Protein AF-A0A8T5L076-F1 (afdb_monomer_lite)

Foldseek 3Di:
DVVVVVVVVVVVVVVVVVVVVVVVVVVVVVVVVVVVVCVVVVVVVVVVVVVVVVVVVVVVVVVVVVVVVVVVVVVVPPPPPVPPPDPPQVWQQAPPPRATHGPPDQAGPVPRHGSDD

Sequence (117 aa):
MARFINIFGSIIVMLVAVIMGLFGALISMLFFNIGIIEALTLIPLFVISSIVVFIIGLAAFIYELTKKEITLKHENNVPVNISQMNKEKIVMVCSKCVTHNERDAKFCKGCGNALVK

Radius of gyration: 50.01 Å; chains: 1; bounding box: 112×22×120 Å

Secondary structure (DSSP, 8-state):
-HHHHHHHHHHHHHHHHHHHHHHHHHHHHHHHHHHHHHHHHHHHHHHHHHHHHHHHHHHHHHHHHHHHHHHHHHHHSS---TTSS-----PEEPTTT--EE-TT-SB-TTT--BS--

pLDDT: mean 80.09, std 14.66, range [47.28, 97.75]

Structure (mmCIF, N/C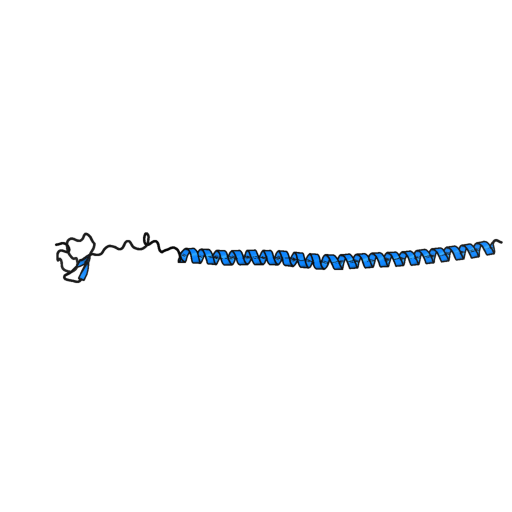A/C/O backbone):
data_AF-A0A8T5L076-F1
#
_entry.id   AF-A0A8T5L076-F1
#
loop_
_atom_site.group_PDB
_atom_site.id
_atom_site.type_symbol
_atom_site.label_atom_id
_atom_site.label_alt_id
_atom_site.label_comp_id
_atom_site.label_asym_id
_atom_site.label_entity_id
_atom_site.label_seq_id
_atom_site.pdbx_PDB_ins_code
_atom_site.Cartn_x
_atom_site.Cartn_y
_atom_site.Cartn_z
_atom_site.occupancy
_atom_site.B_iso_or_equiv
_atom_site.auth_seq_id
_atom_site.auth_comp_id
_atom_site.auth_asym_id
_atom_site.auth_atom_id
_atom_site.pdbx_PDB_model_num
ATOM 1 N N . MET A 1 1 ? 48.098 10.337 -57.513 1.00 62.22 1 MET A N 1
ATOM 2 C CA . MET A 1 1 ? 47.585 10.981 -56.281 1.00 62.22 1 MET A CA 1
ATOM 3 C C . MET A 1 1 ? 46.074 10.814 -56.073 1.00 62.22 1 MET A C 1
ATOM 5 O O . MET A 1 1 ? 45.695 10.439 -54.975 1.00 62.22 1 MET A O 1
ATOM 9 N N . ALA A 1 2 ? 45.208 10.990 -57.083 1.00 63.31 2 ALA A N 1
ATOM 10 C CA . ALA A 1 2 ? 43.741 10.923 -56.910 1.00 63.31 2 ALA A CA 1
ATOM 11 C C . ALA A 1 2 ? 43.180 9.591 -56.349 1.00 63.31 2 ALA A C 1
ATOM 13 O O . ALA A 1 2 ? 42.279 9.604 -55.517 1.00 63.31 2 ALA A O 1
ATOM 14 N N . ARG A 1 3 ? 43.739 8.431 -56.733 1.00 66.38 3 ARG A N 1
ATOM 15 C CA . ARG A 1 3 ? 43.307 7.120 -56.192 1.00 66.38 3 ARG A CA 1
ATOM 16 C C . ARG A 1 3 ? 43.599 6.946 -54.698 1.00 66.38 3 ARG A C 1
ATOM 18 O O . ARG A 1 3 ? 42.835 6.285 -54.009 1.00 66.38 3 ARG A O 1
ATOM 25 N N . PHE A 1 4 ? 44.675 7.556 -54.206 1.00 64.12 4 PHE A N 1
ATOM 26 C CA . PHE A 1 4 ? 45.066 7.491 -52.798 1.00 64.12 4 PHE A CA 1
ATOM 27 C C . PHE A 1 4 ? 44.090 8.295 -51.922 1.00 64.12 4 PHE A C 1
ATOM 29 O O . PHE A 1 4 ? 43.637 7.804 -50.896 1.00 64.12 4 PHE A O 1
ATOM 36 N N . ILE A 1 5 ? 43.681 9.480 -52.387 1.00 66.94 5 ILE A N 1
ATOM 37 C CA . ILE A 1 5 ? 42.707 10.351 -51.705 1.00 66.94 5 ILE A CA 1
ATOM 38 C C . ILE A 1 5 ? 41.343 9.654 -51.548 1.00 66.94 5 ILE A C 1
ATOM 40 O O . ILE A 1 5 ? 40.741 9.721 -50.479 1.00 66.94 5 ILE A O 1
ATOM 44 N N . ASN A 1 6 ? 40.895 8.905 -52.562 1.00 72.44 6 ASN A N 1
ATOM 45 C CA . ASN A 1 6 ? 39.633 8.157 -52.491 1.00 72.44 6 ASN A CA 1
ATOM 46 C C . ASN A 1 6 ? 39.668 6.998 -51.480 1.00 72.44 6 ASN A C 1
ATOM 48 O O . ASN A 1 6 ? 38.663 6.730 -50.826 1.00 72.44 6 ASN A O 1
ATOM 52 N N . ILE A 1 7 ? 40.814 6.327 -51.320 1.00 83.31 7 ILE A N 1
ATOM 53 C CA . ILE A 1 7 ? 40.970 5.238 -50.342 1.00 83.31 7 ILE A CA 1
ATOM 54 C C . ILE A 1 7 ? 40.920 5.796 -48.916 1.00 83.31 7 ILE A C 1
ATOM 56 O O . ILE A 1 7 ? 40.173 5.286 -48.083 1.00 83.31 7 ILE A O 1
ATOM 60 N N . PHE A 1 8 ? 41.646 6.885 -48.648 1.00 82.25 8 PHE A N 1
ATOM 61 C CA . PHE A 1 8 ? 41.618 7.544 -47.339 1.00 82.25 8 PHE A CA 1
ATOM 62 C C . PHE A 1 8 ? 40.226 8.081 -46.989 1.00 82.25 8 PHE A C 1
ATOM 64 O O . PHE A 1 8 ? 39.757 7.869 -45.872 1.00 82.25 8 PHE A O 1
ATOM 71 N N . GLY A 1 9 ? 39.525 8.694 -47.949 1.00 81.69 9 GLY A N 1
ATOM 72 C CA . GLY A 1 9 ? 38.139 9.128 -47.760 1.00 81.69 9 GLY A CA 1
ATOM 73 C C . GLY A 1 9 ? 37.199 7.968 -47.417 1.00 81.69 9 GLY A C 1
ATOM 74 O O . GLY A 1 9 ? 36.411 8.073 -46.481 1.00 81.69 9 GLY A O 1
ATOM 75 N N . SER A 1 10 ? 37.329 6.829 -48.105 1.00 85.69 10 SER A N 1
ATOM 76 C CA . SER A 1 10 ? 36.500 5.649 -47.829 1.00 85.69 10 SER A CA 1
ATOM 77 C C . SER A 1 10 ? 36.748 5.054 -46.441 1.00 85.69 10 SER A C 1
ATOM 79 O O . SER A 1 10 ? 35.800 4.614 -45.793 1.00 85.69 10 SER A O 1
ATOM 81 N N . ILE A 1 11 ? 38.000 5.043 -45.974 1.00 91.56 11 ILE A N 1
ATOM 82 C CA . ILE A 1 11 ? 38.350 4.553 -44.633 1.00 91.56 11 ILE A CA 1
ATOM 83 C C . ILE A 1 11 ? 37.747 5.465 -43.561 1.00 91.56 11 ILE A C 1
ATOM 85 O O . ILE A 1 11 ? 37.168 4.972 -42.597 1.00 91.56 11 ILE A O 1
ATOM 89 N N . ILE A 1 12 ? 37.827 6.786 -43.745 1.00 90.19 12 ILE A N 1
ATOM 90 C CA . ILE A 1 12 ? 37.256 7.761 -42.806 1.00 90.19 12 ILE A CA 1
ATOM 91 C C . ILE A 1 12 ? 35.736 7.597 -42.714 1.00 90.19 12 ILE A C 1
ATOM 93 O O . ILE A 1 12 ? 35.196 7.559 -41.613 1.00 90.19 12 ILE A O 1
ATOM 97 N N . VAL A 1 13 ? 35.045 7.438 -43.846 1.00 87.31 13 VAL A N 1
ATOM 98 C CA . VAL A 1 13 ? 33.587 7.232 -43.862 1.00 87.31 13 VAL A CA 1
ATOM 99 C C . VAL A 1 13 ? 33.198 5.944 -43.132 1.00 87.31 13 VAL A C 1
ATOM 101 O O . VAL A 1 13 ? 32.263 5.960 -42.331 1.00 87.31 13 VAL A O 1
ATOM 104 N N . MET A 1 14 ? 33.932 4.845 -43.341 1.00 92.38 14 MET A N 1
ATOM 105 C CA . MET A 1 14 ? 33.688 3.605 -42.595 1.00 92.38 14 MET A CA 1
ATOM 106 C C . MET A 1 14 ? 33.946 3.772 -41.096 1.00 92.38 14 MET A C 1
ATOM 108 O O . MET A 1 14 ? 33.139 3.322 -40.287 1.00 92.38 14 MET A O 1
ATOM 112 N N . LEU A 1 15 ? 35.030 4.452 -40.714 1.00 93.56 15 LEU A N 1
ATOM 113 C CA . LEU A 1 15 ? 35.359 4.696 -39.311 1.00 93.56 15 LEU A CA 1
ATOM 114 C C . LEU A 1 15 ? 34.259 5.513 -38.616 1.00 93.56 15 LEU A C 1
ATOM 116 O O . LEU A 1 15 ? 33.808 5.150 -37.533 1.00 93.56 15 LEU A O 1
ATOM 120 N N . VAL A 1 16 ? 33.785 6.582 -39.261 1.00 92.25 16 VAL A N 1
ATOM 121 C CA . VAL A 1 16 ? 32.694 7.422 -38.748 1.00 92.25 16 VAL A CA 1
ATOM 122 C C . VAL A 1 16 ? 31.408 6.610 -38.595 1.00 92.25 16 VAL A C 1
ATOM 124 O O . VAL A 1 16 ? 30.755 6.706 -37.558 1.00 92.25 16 VAL A O 1
ATOM 127 N N . ALA A 1 17 ? 31.065 5.766 -39.572 1.00 90.31 17 ALA A N 1
ATOM 128 C CA . ALA A 1 17 ? 29.885 4.907 -39.492 1.00 90.31 17 ALA A CA 1
ATOM 129 C C . ALA A 1 17 ? 29.957 3.922 -38.309 1.00 90.31 17 ALA A C 1
ATOM 131 O O . ALA A 1 17 ? 28.974 3.752 -37.587 1.00 90.31 17 ALA A O 1
ATOM 132 N N . VAL A 1 18 ? 31.127 3.323 -38.062 1.00 96.06 18 VAL A N 1
ATOM 133 C CA . VAL A 1 18 ? 31.345 2.418 -36.921 1.00 96.06 18 VAL A CA 1
ATOM 134 C C . VAL A 1 18 ? 31.221 3.162 -35.591 1.00 96.06 18 VAL A C 1
ATOM 136 O O . VAL A 1 18 ? 30.549 2.678 -34.681 1.00 96.06 18 VAL A O 1
ATOM 139 N N . ILE A 1 19 ? 31.810 4.356 -35.478 1.00 94.44 19 ILE A N 1
ATOM 140 C CA . ILE A 1 19 ? 31.730 5.178 -34.261 1.00 94.44 19 ILE A CA 1
ATOM 141 C C . ILE A 1 19 ? 30.279 5.574 -33.966 1.00 94.44 19 ILE A C 1
ATOM 143 O O . ILE A 1 19 ? 29.829 5.445 -32.828 1.00 94.44 19 ILE A O 1
ATOM 147 N N . MET A 1 20 ? 29.527 6.006 -34.981 1.00 91.44 20 MET A N 1
ATOM 148 C CA . MET A 1 20 ? 28.110 6.351 -34.829 1.00 91.44 20 MET A CA 1
ATOM 149 C C . MET A 1 20 ? 27.269 5.140 -34.404 1.00 91.44 20 MET A C 1
ATOM 151 O O . MET A 1 20 ? 26.414 5.269 -33.528 1.00 91.44 20 MET A O 1
ATOM 155 N N . GLY A 1 21 ? 27.543 3.955 -34.960 1.00 91.12 21 GLY A N 1
ATOM 156 C CA . GLY A 1 21 ? 26.871 2.715 -34.567 1.00 91.12 21 GLY A CA 1
ATOM 157 C C . GLY A 1 21 ? 27.142 2.321 -33.111 1.00 91.12 21 GLY A C 1
ATOM 158 O O . GLY A 1 21 ? 26.211 2.003 -32.371 1.00 91.12 21 GLY A O 1
ATOM 159 N N . LEU A 1 22 ? 28.402 2.403 -32.671 1.00 93.56 22 LEU A N 1
ATOM 160 C CA . LEU A 1 22 ? 28.789 2.124 -31.284 1.00 93.56 22 LEU A CA 1
ATOM 161 C C . LEU A 1 22 ? 28.156 3.119 -30.304 1.00 93.56 22 LEU A C 1
ATOM 163 O O . LEU A 1 22 ? 27.652 2.715 -29.258 1.00 93.56 22 LEU A O 1
ATOM 167 N N . PHE A 1 23 ? 28.140 4.406 -30.655 1.00 92.56 23 PHE A N 1
ATOM 168 C CA . PHE A 1 23 ? 27.528 5.448 -29.833 1.00 92.56 23 PHE A CA 1
ATOM 169 C C . PHE A 1 23 ? 26.012 5.253 -29.701 1.00 92.56 23 PHE A C 1
ATOM 171 O O . PHE A 1 23 ? 25.476 5.333 -28.597 1.00 92.56 23 PHE A O 1
ATOM 178 N N . GLY A 1 24 ? 25.333 4.913 -30.802 1.00 86.12 24 GLY A N 1
ATOM 179 C CA . GLY A 1 24 ? 23.909 4.580 -30.792 1.00 86.12 24 GLY A CA 1
ATOM 180 C C . GLY A 1 24 ? 23.590 3.393 -29.881 1.00 86.12 24 GLY A C 1
ATOM 181 O O . GLY A 1 24 ? 22.692 3.487 -29.047 1.00 86.12 24 GLY A O 1
ATOM 182 N N . ALA A 1 25 ? 24.369 2.309 -29.966 1.00 91.06 25 ALA A N 1
ATOM 183 C CA . ALA A 1 25 ? 24.191 1.140 -29.104 1.00 91.06 25 ALA A CA 1
ATOM 184 C C . ALA A 1 25 ? 24.410 1.466 -27.615 1.00 91.06 25 ALA A C 1
ATOM 186 O O . ALA A 1 25 ? 23.635 1.019 -26.766 1.00 91.06 25 ALA A O 1
ATOM 187 N N . LEU A 1 26 ? 25.422 2.282 -27.297 1.00 88.75 26 LEU A N 1
ATOM 188 C CA . LEU A 1 26 ? 25.709 2.718 -25.928 1.00 88.75 26 LEU A CA 1
ATOM 189 C C . LEU A 1 26 ? 24.547 3.539 -25.347 1.00 88.75 26 LEU A C 1
ATOM 191 O O . LEU A 1 26 ? 24.117 3.305 -24.218 1.00 88.75 26 LEU A O 1
ATOM 195 N N . ILE A 1 27 ? 24.004 4.465 -26.142 1.00 82.25 27 ILE A N 1
ATOM 196 C CA . ILE A 1 27 ? 22.842 5.276 -25.772 1.00 82.25 27 ILE A CA 1
ATOM 197 C C . ILE A 1 27 ? 21.612 4.392 -25.543 1.00 82.25 27 ILE A C 1
ATOM 199 O O . ILE A 1 27 ? 20.939 4.540 -24.523 1.00 82.25 27 ILE A O 1
ATOM 203 N N . SER A 1 28 ? 21.325 3.444 -26.439 1.00 79.94 28 SER A N 1
ATOM 204 C CA . SER A 1 28 ? 20.191 2.527 -26.272 1.00 79.94 28 SER A CA 1
ATOM 205 C C . SER A 1 28 ? 20.303 1.682 -24.999 1.00 79.94 28 SER A C 1
ATOM 207 O O . SER A 1 28 ? 19.305 1.511 -24.299 1.00 79.94 28 SER A O 1
ATOM 209 N N . MET A 1 29 ? 21.503 1.205 -24.647 1.00 83.06 29 MET A N 1
ATOM 210 C CA . MET A 1 29 ? 21.730 0.485 -23.385 1.00 83.06 29 MET A CA 1
ATOM 211 C C . MET A 1 29 ? 21.533 1.377 -22.151 1.00 83.06 29 MET A C 1
ATOM 213 O O . MET A 1 29 ? 20.977 0.923 -21.151 1.00 83.06 29 MET A O 1
ATOM 217 N N . LEU A 1 30 ? 21.949 2.647 -22.212 1.00 76.00 30 LEU A N 1
ATOM 218 C CA . LEU A 1 30 ? 21.745 3.610 -21.126 1.00 76.00 30 LEU A CA 1
ATOM 219 C C . LEU A 1 30 ? 20.254 3.881 -20.878 1.00 76.00 30 LEU A C 1
ATOM 221 O O . LEU A 1 30 ? 19.807 3.795 -19.736 1.00 76.00 30 LEU A O 1
ATOM 225 N N . PHE A 1 31 ? 19.472 4.136 -21.932 1.00 73.06 31 PHE A N 1
ATOM 226 C CA . PHE A 1 31 ? 18.026 4.361 -21.808 1.00 73.06 31 PHE A CA 1
ATOM 227 C C . PHE A 1 31 ? 17.278 3.131 -21.281 1.00 73.06 31 PHE A C 1
ATOM 229 O O . PHE A 1 31 ? 16.378 3.268 -20.453 1.00 73.06 31 PHE A O 1
ATOM 236 N N . PHE A 1 32 ? 17.673 1.929 -21.708 1.00 75.31 32 PHE A N 1
ATOM 237 C CA . PHE A 1 32 ? 17.083 0.688 -21.208 1.00 75.31 32 PHE A CA 1
ATOM 238 C C . PHE A 1 32 ? 17.334 0.494 -19.703 1.00 75.31 32 PHE A C 1
ATOM 240 O O . PHE A 1 32 ? 16.408 0.183 -18.955 1.00 75.31 32 PHE A O 1
ATOM 247 N N . ASN A 1 33 ? 18.559 0.758 -19.234 1.00 73.12 33 ASN A N 1
ATOM 248 C CA . ASN A 1 33 ? 18.891 0.680 -17.810 1.00 73.12 33 ASN A CA 1
ATOM 249 C C . ASN A 1 33 ? 18.157 1.737 -16.970 1.00 73.12 33 ASN A C 1
ATOM 251 O O . ASN A 1 33 ? 17.713 1.424 -15.868 1.00 73.12 33 ASN A O 1
ATOM 255 N N . ILE A 1 34 ? 17.979 2.959 -17.484 1.00 76.19 34 ILE A N 1
ATOM 256 C CA . ILE A 1 34 ? 17.211 4.012 -16.798 1.00 76.19 34 ILE A CA 1
ATOM 257 C C . ILE A 1 34 ? 15.751 3.577 -16.602 1.00 76.19 34 ILE A C 1
ATOM 259 O O . ILE A 1 34 ? 15.239 3.662 -15.487 1.00 76.19 34 ILE A O 1
ATOM 263 N N . GLY A 1 35 ? 15.110 3.019 -17.636 1.00 72.62 35 GLY A N 1
ATOM 264 C CA . GLY A 1 35 ? 13.732 2.524 -17.531 1.00 72.62 35 GLY A CA 1
ATOM 265 C C . GLY A 1 35 ? 13.566 1.387 -16.513 1.00 72.62 35 GLY A C 1
ATOM 266 O O . GLY A 1 35 ? 12.565 1.330 -15.798 1.00 72.62 35 GLY A O 1
ATOM 267 N N . ILE A 1 36 ? 14.569 0.509 -16.385 1.00 75.88 36 ILE A N 1
ATOM 268 C CA . ILE A 1 36 ? 14.573 -0.554 -15.367 1.00 75.88 36 ILE A CA 1
ATOM 269 C C . ILE A 1 36 ? 14.690 0.031 -13.953 1.00 75.88 36 ILE A C 1
ATOM 271 O O . ILE A 1 36 ? 13.996 -0.429 -13.047 1.00 75.88 36 ILE A O 1
ATOM 275 N N . ILE A 1 37 ? 15.539 1.043 -13.751 1.00 75.31 37 ILE A N 1
ATOM 276 C CA . ILE A 1 37 ? 15.734 1.685 -12.440 1.00 75.31 37 ILE A CA 1
ATOM 277 C C . ILE A 1 37 ? 14.453 2.399 -11.984 1.00 75.31 37 ILE A C 1
ATOM 279 O O . ILE A 1 37 ? 14.057 2.274 -10.821 1.00 75.31 37 ILE A O 1
ATOM 283 N N . GLU A 1 38 ? 13.770 3.104 -12.888 1.00 72.25 38 GLU A N 1
ATOM 284 C CA . GLU A 1 38 ? 12.489 3.751 -12.583 1.00 72.25 38 GLU A CA 1
ATOM 285 C C . GLU A 1 38 ? 11.418 2.721 -12.204 1.00 72.25 38 GLU A C 1
ATOM 287 O O . GLU A 1 38 ? 10.759 2.866 -11.174 1.00 72.25 38 GLU A O 1
ATOM 292 N N . ALA A 1 39 ? 11.295 1.622 -12.955 1.00 72.88 39 ALA A N 1
ATOM 293 C CA . ALA A 1 39 ? 10.355 0.554 -12.620 1.00 72.88 39 ALA A CA 1
ATOM 294 C C . ALA A 1 39 ? 10.668 -0.091 -11.256 1.00 72.88 39 ALA A C 1
ATOM 296 O O . ALA A 1 39 ? 9.765 -0.310 -10.447 1.00 72.88 39 ALA A O 1
ATOM 297 N N . LEU A 1 40 ? 11.947 -0.346 -10.960 1.00 77.56 40 LEU A N 1
ATOM 298 C CA . LEU A 1 40 ? 12.370 -0.995 -9.718 1.00 77.56 40 LEU A CA 1
ATOM 299 C C . LEU A 1 40 ? 12.132 -0.126 -8.473 1.00 77.56 40 LEU A C 1
ATOM 301 O O . LEU A 1 40 ? 11.972 -0.658 -7.378 1.00 77.56 40 LEU A O 1
ATOM 305 N N . THR A 1 41 ? 12.082 1.197 -8.632 1.00 80.62 41 THR A N 1
ATOM 306 C CA . THR A 1 41 ? 11.853 2.148 -7.533 1.00 80.62 41 THR A CA 1
ATOM 307 C C . THR A 1 41 ? 10.384 2.555 -7.389 1.00 80.62 41 THR A C 1
ATOM 309 O O . THR A 1 41 ? 9.907 2.722 -6.267 1.00 80.62 41 THR A O 1
ATOM 312 N N . LEU A 1 42 ? 9.625 2.636 -8.485 1.00 81.25 42 LEU A N 1
ATOM 313 C CA . LEU A 1 42 ? 8.196 2.977 -8.469 1.00 81.25 42 LEU A CA 1
ATOM 314 C C . LEU A 1 42 ? 7.312 1.849 -7.924 1.00 81.25 42 LEU A C 1
ATOM 316 O O . LEU A 1 42 ? 6.360 2.116 -7.189 1.00 81.25 42 LEU A O 1
ATOM 320 N N . ILE A 1 43 ? 7.631 0.590 -8.240 1.00 82.75 43 ILE A N 1
ATOM 321 C CA . ILE A 1 43 ? 6.876 -0.577 -7.759 1.00 82.75 43 ILE A CA 1
ATOM 322 C C . ILE A 1 43 ? 6.828 -0.643 -6.218 1.00 82.75 43 ILE A C 1
ATOM 324 O O . ILE A 1 43 ? 5.722 -0.717 -5.676 1.00 82.75 43 ILE A O 1
ATOM 328 N N . PRO A 1 44 ? 7.950 -0.577 -5.469 1.00 88.12 44 PRO A N 1
ATOM 329 C CA . PRO A 1 44 ? 7.894 -0.629 -4.009 1.00 88.12 44 PRO A CA 1
ATOM 330 C C . PRO A 1 44 ? 7.167 0.580 -3.408 1.00 88.12 44 PRO A C 1
ATOM 332 O O . PRO A 1 44 ? 6.426 0.410 -2.444 1.00 88.12 44 PRO A O 1
ATOM 335 N N . LEU A 1 45 ? 7.293 1.777 -3.994 1.00 86.44 45 LEU A N 1
ATOM 336 C CA . LEU A 1 45 ? 6.554 2.967 -3.551 1.00 86.44 45 LEU A CA 1
ATOM 337 C C . LEU A 1 45 ? 5.035 2.789 -3.685 1.00 86.44 45 LEU A C 1
ATOM 339 O O . LEU A 1 45 ? 4.290 3.107 -2.756 1.00 86.44 45 LEU A O 1
ATOM 343 N N . PHE A 1 46 ? 4.573 2.232 -4.806 1.00 88.50 46 PHE A N 1
ATOM 344 C CA . PHE A 1 46 ? 3.157 1.940 -5.027 1.00 88.50 46 PHE A CA 1
ATOM 345 C C . PHE A 1 46 ? 2.620 0.891 -4.041 1.00 88.50 46 PHE A C 1
ATOM 347 O O . PHE A 1 46 ? 1.530 1.051 -3.482 1.00 88.50 46 PHE A O 1
ATOM 354 N N . VAL A 1 47 ? 3.402 -0.160 -3.778 1.00 92.06 47 VAL A N 1
ATOM 355 C CA . VAL A 1 47 ? 3.044 -1.204 -2.806 1.00 92.06 47 VAL A CA 1
ATOM 356 C C . VAL A 1 47 ? 2.952 -0.622 -1.393 1.00 92.06 47 VAL A C 1
ATOM 358 O O . VAL A 1 47 ? 1.957 -0.850 -0.708 1.00 92.06 47 VAL A O 1
ATOM 361 N N . ILE A 1 48 ? 3.931 0.186 -0.972 1.00 93.38 48 ILE A N 1
ATOM 362 C CA . ILE A 1 48 ? 3.921 0.845 0.343 1.00 93.38 48 ILE A CA 1
ATOM 363 C C . ILE A 1 48 ? 2.702 1.766 0.473 1.00 93.38 48 ILE A C 1
ATOM 365 O O . ILE A 1 48 ? 1.990 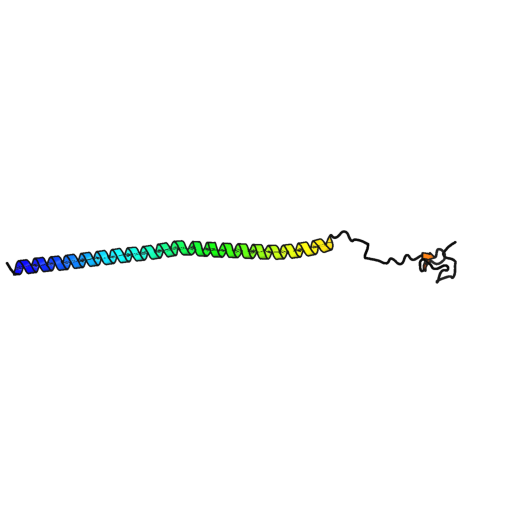1.699 1.474 1.00 93.38 48 ILE A O 1
ATOM 369 N N . SER A 1 49 ? 2.415 2.580 -0.547 1.00 92.81 49 SER A N 1
ATOM 370 C CA . SER A 1 49 ? 1.244 3.465 -0.559 1.00 92.81 49 SER A CA 1
ATOM 371 C C . SER A 1 49 ? -0.065 2.684 -0.398 1.00 92.81 49 SER A C 1
ATOM 373 O O . SER A 1 49 ? -0.901 3.036 0.437 1.00 92.81 49 SER A O 1
ATOM 375 N N . SER A 1 50 ? -0.205 1.570 -1.120 1.00 94.12 50 SER A N 1
ATOM 376 C CA . SER A 1 50 ? -1.382 0.698 -1.041 1.00 94.12 50 SER A CA 1
ATOM 377 C C . SER A 1 50 ? -1.560 0.090 0.356 1.00 94.12 50 SER A C 1
ATOM 379 O O . SER A 1 50 ? -2.672 0.065 0.886 1.00 94.12 50 SER A O 1
ATOM 381 N N . ILE A 1 51 ? -0.465 -0.347 0.988 1.00 95.94 51 ILE A N 1
ATOM 382 C CA . ILE A 1 51 ? -0.477 -0.893 2.354 1.00 95.94 51 ILE A CA 1
ATOM 383 C C . ILE A 1 51 ? -0.917 0.173 3.365 1.00 95.94 51 ILE A C 1
ATOM 385 O O . ILE A 1 51 ? -1.744 -0.111 4.229 1.00 95.94 51 ILE A O 1
ATOM 389 N N . VAL A 1 52 ? -0.411 1.404 3.252 1.00 97.31 52 VAL A N 1
ATOM 390 C CA . VAL A 1 52 ? -0.775 2.502 4.163 1.00 97.31 52 VAL A CA 1
ATOM 391 C C . VAL A 1 52 ? -2.271 2.806 4.090 1.00 97.31 52 VAL A C 1
ATOM 393 O O . VAL A 1 52 ? -2.931 2.882 5.126 1.00 97.31 52 VAL A O 1
ATOM 396 N N . VAL A 1 53 ? -2.829 2.919 2.881 1.00 96.75 53 VAL A N 1
ATOM 397 C CA . VAL A 1 53 ? -4.271 3.157 2.690 1.00 96.75 53 VAL A CA 1
ATOM 398 C C . VAL A 1 53 ? -5.098 2.020 3.292 1.00 96.75 53 VAL A C 1
ATOM 400 O O . VAL A 1 53 ? -6.095 2.271 3.970 1.00 96.75 53 VAL A O 1
ATOM 403 N N . PHE A 1 54 ? -4.661 0.773 3.109 1.00 96.81 54 PHE A N 1
ATOM 404 C CA . PHE A 1 54 ? -5.331 -0.388 3.683 1.00 96.81 54 PHE A CA 1
ATOM 405 C C . PHE A 1 54 ? -5.312 -0.381 5.219 1.00 96.81 54 PHE A C 1
ATOM 407 O O . PHE A 1 54 ? -6.349 -0.605 5.840 1.00 96.81 54 PHE A O 1
ATOM 414 N N . ILE A 1 55 ? -4.174 -0.057 5.845 1.00 97.31 55 ILE A N 1
ATOM 415 C CA . ILE A 1 55 ? -4.053 0.044 7.310 1.00 97.31 55 ILE A CA 1
ATOM 416 C C . ILE A 1 55 ? -4.976 1.134 7.862 1.00 97.31 55 ILE A C 1
ATOM 418 O O . ILE A 1 55 ? -5.663 0.901 8.855 1.00 97.31 55 ILE A O 1
ATOM 422 N N . ILE A 1 56 ? -5.034 2.301 7.213 1.00 97.75 56 ILE A N 1
ATOM 423 C CA . ILE A 1 56 ? -5.936 3.390 7.615 1.00 97.75 56 ILE A CA 1
ATOM 424 C C . ILE A 1 56 ? -7.398 2.932 7.522 1.00 97.75 56 ILE A C 1
ATOM 426 O O . ILE A 1 56 ? -8.172 3.152 8.454 1.00 97.75 56 ILE A O 1
ATOM 430 N N . GLY A 1 57 ? -7.768 2.247 6.435 1.00 96.19 57 GLY A N 1
ATOM 431 C CA . GLY A 1 57 ? -9.107 1.683 6.257 1.00 96.19 57 GLY A CA 1
ATOM 432 C C . GLY A 1 57 ? -9.468 0.654 7.332 1.00 96.19 57 GLY A C 1
ATOM 433 O O . GLY A 1 57 ? -10.549 0.729 7.917 1.00 96.19 57 GLY A O 1
ATOM 434 N N . LEU A 1 58 ? -8.550 -0.264 7.654 1.00 97.25 58 LEU A N 1
ATOM 435 C CA . LEU A 1 58 ? -8.738 -1.232 8.737 1.00 97.25 58 LEU A CA 1
ATOM 436 C C . LEU A 1 58 ? -8.881 -0.550 10.100 1.00 97.25 58 LEU A C 1
ATOM 438 O O . LEU A 1 58 ? -9.763 -0.919 10.872 1.00 97.25 58 LEU A O 1
ATOM 442 N N . ALA A 1 59 ? -8.058 0.458 10.393 1.00 96.06 59 ALA A N 1
ATOM 443 C CA . ALA A 1 59 ? -8.133 1.202 11.646 1.00 96.06 59 ALA A CA 1
ATOM 444 C C . ALA A 1 59 ? -9.484 1.922 11.797 1.00 96.06 59 ALA A C 1
ATOM 446 O O . ALA A 1 59 ? -10.111 1.828 12.852 1.00 96.06 59 ALA A O 1
ATOM 447 N N . ALA A 1 60 ? -9.972 2.575 10.737 1.00 95.81 60 ALA A N 1
ATOM 448 C CA . ALA A 1 60 ? -11.287 3.215 10.724 1.00 95.81 60 ALA A CA 1
ATOM 449 C C . ALA A 1 60 ? -12.429 2.199 10.911 1.00 95.81 60 ALA A C 1
ATOM 451 O O . ALA A 1 60 ? -13.378 2.451 11.652 1.00 95.81 60 ALA A O 1
ATOM 452 N N . PHE A 1 61 ? -12.321 1.022 10.290 1.00 95.81 61 PHE A N 1
ATOM 453 C CA . PHE A 1 61 ? -13.306 -0.046 10.446 1.00 95.81 61 PHE A CA 1
ATOM 454 C C . PHE A 1 61 ? -13.349 -0.590 11.882 1.00 95.81 61 PHE A C 1
ATOM 456 O O . PHE A 1 61 ? -14.424 -0.710 12.469 1.00 95.81 61 PHE A O 1
ATOM 463 N N . ILE A 1 62 ? -12.183 -0.863 12.479 1.00 93.12 62 ILE A N 1
ATOM 464 C CA . ILE A 1 62 ? -12.068 -1.301 13.879 1.00 93.12 62 ILE A CA 1
ATOM 465 C C . ILE A 1 62 ? -12.609 -0.226 14.830 1.00 93.12 62 ILE A C 1
ATOM 467 O O . ILE A 1 62 ? -13.310 -0.547 15.792 1.00 93.12 62 ILE A O 1
ATOM 471 N N . TYR A 1 63 ? -12.340 1.052 14.555 1.00 93.75 63 TYR A N 1
ATOM 472 C CA . TYR A 1 63 ? -12.904 2.158 15.325 1.00 93.75 63 TYR A CA 1
ATOM 473 C C . TYR A 1 63 ? -14.441 2.129 15.323 1.00 93.75 63 TYR A C 1
ATOM 475 O O . TYR A 1 63 ? -15.058 2.215 16.383 1.00 93.75 63 TYR A O 1
ATOM 483 N N . GLU A 1 64 ? -15.081 1.915 14.173 1.00 92.88 64 GLU A N 1
ATOM 484 C CA . GLU A 1 64 ? -16.548 1.874 14.111 1.00 92.88 64 GLU A CA 1
ATOM 485 C C . GLU A 1 64 ? -17.132 0.646 14.837 1.00 92.88 64 GLU A C 1
ATOM 487 O O . GLU A 1 64 ? -18.195 0.737 15.458 1.00 92.88 64 GLU A O 1
ATOM 492 N N . LEU A 1 65 ? -16.427 -0.493 14.815 1.00 87.62 65 LEU A N 1
ATOM 493 C CA . LEU A 1 65 ? -16.799 -1.679 15.594 1.00 87.62 65 LEU A CA 1
ATOM 494 C C . LEU A 1 65 ? -16.705 -1.422 17.105 1.00 87.62 65 LEU A C 1
ATOM 496 O O . LEU A 1 65 ? -17.663 -1.685 17.833 1.00 87.62 65 LEU A O 1
ATOM 500 N N . THR A 1 66 ? -15.589 -0.863 17.576 1.00 83.06 66 THR A N 1
ATOM 501 C CA . THR A 1 66 ? -15.397 -0.557 19.007 1.00 83.06 66 THR A CA 1
ATOM 502 C C . THR A 1 66 ? -16.378 0.501 19.503 1.00 83.06 66 THR A C 1
ATOM 504 O O . THR A 1 66 ? -16.941 0.362 20.587 1.00 83.06 66 THR A O 1
ATOM 507 N N . LYS A 1 67 ? -16.671 1.518 18.688 1.00 86.50 67 LYS A N 1
ATOM 508 C CA . LYS A 1 67 ? -17.683 2.535 18.989 1.00 86.50 67 LYS A CA 1
ATOM 509 C C . LYS A 1 67 ? -19.063 1.916 19.228 1.00 86.50 67 LYS A C 1
ATOM 511 O O . LYS A 1 67 ? -19.709 2.276 20.210 1.00 86.50 67 LYS A O 1
ATOM 516 N N . LYS A 1 68 ? -19.493 0.957 18.394 1.00 77.06 68 LYS A N 1
ATOM 517 C CA . LYS A 1 68 ? -20.767 0.232 18.578 1.00 77.06 68 LYS A CA 1
ATOM 518 C C . LYS A 1 68 ? -20.796 -0.592 19.869 1.00 77.06 68 LYS A C 1
ATOM 520 O O . LYS A 1 68 ? -21.820 -0.617 20.552 1.00 77.06 68 LYS A O 1
ATOM 525 N N . GLU A 1 69 ? -19.689 -1.243 20.226 1.00 70.06 69 GLU A N 1
ATOM 526 C CA . GLU A 1 69 ? -19.591 -2.000 21.480 1.00 70.06 69 GLU A CA 1
ATOM 527 C C . GLU A 1 69 ? -19.646 -1.079 22.713 1.00 70.06 69 GLU A C 1
ATOM 529 O O . GLU A 1 69 ? -20.347 -1.380 23.680 1.00 70.06 69 GLU A O 1
ATOM 534 N N . ILE A 1 70 ? -18.978 0.080 22.670 1.00 64.44 70 ILE A N 1
ATOM 535 C CA . ILE A 1 70 ? -18.974 1.057 23.769 1.00 64.44 70 ILE A CA 1
ATOM 536 C C . ILE A 1 70 ? -20.366 1.662 23.979 1.00 64.44 70 ILE A C 1
ATOM 538 O O . ILE A 1 70 ? -20.798 1.779 25.123 1.00 64.44 70 ILE A O 1
ATOM 542 N N . THR A 1 71 ? -21.106 1.995 22.916 1.00 59.31 71 THR A N 1
ATOM 543 C CA . THR A 1 71 ? -22.482 2.507 23.061 1.00 59.31 71 THR A CA 1
ATOM 544 C C . THR A 1 71 ? -23.419 1.471 23.681 1.00 59.31 71 THR A C 1
ATOM 546 O O . THR A 1 71 ? -24.235 1.818 24.531 1.00 59.31 71 THR A O 1
ATOM 549 N N . LEU A 1 72 ? -23.246 0.188 23.345 1.00 59.72 72 LEU A N 1
ATOM 550 C CA . LEU A 1 72 ? -24.013 -0.906 23.951 1.00 59.72 72 LEU A CA 1
ATOM 551 C C . LEU A 1 72 ? -23.609 -1.162 25.410 1.00 59.72 72 LEU A C 1
ATOM 553 O O . LEU A 1 72 ? -24.462 -1.464 26.243 1.00 59.72 72 LEU A O 1
ATOM 557 N N . LYS A 1 73 ? -22.327 -1.029 25.768 1.00 51.97 73 LYS A N 1
ATOM 558 C CA . LYS A 1 73 ? -21.895 -1.152 27.170 1.00 51.97 73 LYS A CA 1
ATOM 559 C C . LYS A 1 73 ? -22.254 0.061 28.018 1.00 51.97 73 LYS A C 1
ATOM 561 O O . LYS A 1 73 ? -22.471 -0.118 29.214 1.00 51.97 73 LYS A O 1
ATOM 566 N N . HIS A 1 74 ? -22.324 1.257 27.439 1.00 52.81 74 HIS A N 1
ATOM 567 C CA . HIS A 1 74 ? -22.763 2.451 28.153 1.00 52.81 74 HIS A CA 1
ATOM 568 C C . HIS A 1 74 ? -24.252 2.356 28.502 1.00 52.81 74 HIS A C 1
ATOM 570 O O . HIS A 1 74 ? -24.613 2.666 29.626 1.00 52.81 74 HIS A O 1
ATOM 576 N N . GLU A 1 75 ? -25.106 1.839 27.614 1.00 53.62 75 GLU A N 1
ATOM 577 C CA . GLU A 1 75 ? -26.530 1.625 27.923 1.00 53.62 75 GLU A CA 1
ATOM 578 C C . GLU A 1 75 ? -26.754 0.562 29.017 1.00 53.62 75 GLU A C 1
ATOM 580 O O . GLU A 1 75 ? -27.626 0.721 29.867 1.00 53.62 75 GLU A O 1
ATOM 585 N N . ASN A 1 76 ? -25.906 -0.472 29.071 1.00 54.56 76 ASN A N 1
ATOM 586 C CA . ASN A 1 76 ? -26.026 -1.571 30.038 1.00 54.56 76 ASN A CA 1
ATOM 587 C C . ASN A 1 76 ? -25.265 -1.362 31.368 1.00 54.56 76 ASN A C 1
ATOM 589 O O . ASN A 1 76 ? -25.440 -2.156 32.288 1.00 54.56 76 ASN A O 1
ATOM 593 N N . ASN A 1 77 ? -24.422 -0.326 31.482 1.00 60.31 77 ASN A N 1
ATOM 594 C CA . ASN A 1 77 ? -23.724 0.056 32.725 1.00 60.31 77 ASN A CA 1
ATOM 595 C C . ASN A 1 77 ? -24.079 1.473 33.197 1.00 60.31 77 ASN A C 1
ATOM 597 O O . ASN A 1 77 ? -23.402 2.032 34.062 1.00 60.31 77 ASN A O 1
ATOM 601 N N . VAL A 1 78 ? -25.159 2.053 32.671 1.00 63.44 78 VAL A N 1
ATOM 602 C CA . VAL A 1 78 ? -25.896 3.074 33.416 1.00 63.44 78 VAL A CA 1
ATOM 603 C C . VAL A 1 78 ? -26.239 2.422 34.760 1.00 63.44 78 VAL A C 1
ATOM 605 O 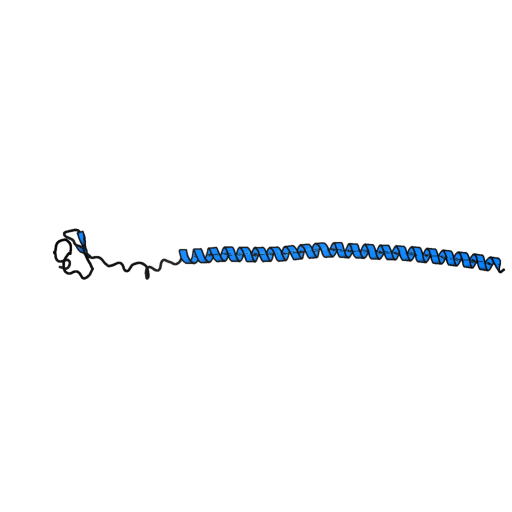O . VAL A 1 78 ? -26.853 1.350 34.745 1.00 63.44 78 VAL A O 1
ATOM 608 N N . PRO A 1 79 ? -25.847 2.986 35.925 1.00 48.22 79 PRO A N 1
ATOM 609 C CA . PRO A 1 79 ? -26.481 2.567 37.163 1.00 48.22 79 PRO A CA 1
ATOM 610 C C . PRO A 1 79 ? -27.959 2.750 36.892 1.00 48.22 79 PRO A C 1
ATOM 612 O O . PRO A 1 79 ? -28.352 3.876 36.587 1.00 48.22 79 PRO A O 1
ATOM 615 N N . VAL A 1 80 ? -28.726 1.655 36.878 1.00 52.72 80 VAL A N 1
ATOM 616 C CA . VAL A 1 80 ? -30.174 1.700 36.696 1.00 52.72 80 VAL A CA 1
ATOM 617 C C . VAL A 1 80 ? -30.651 2.810 37.609 1.00 52.72 80 VAL A C 1
ATOM 619 O O . VAL A 1 80 ? -30.650 2.674 38.832 1.00 52.72 80 VAL A O 1
ATOM 622 N N . ASN A 1 81 ? -30.955 3.961 37.019 1.00 48.19 81 ASN A N 1
ATOM 623 C CA . ASN A 1 81 ? -31.489 5.059 37.769 1.00 48.19 81 ASN A CA 1
ATOM 624 C C . ASN A 1 81 ? -32.939 4.643 37.930 1.00 48.19 81 ASN A C 1
ATOM 626 O O . ASN A 1 81 ? -33.754 4.812 37.020 1.00 48.19 81 ASN A O 1
ATOM 630 N N . ILE A 1 82 ? -33.224 4.002 39.066 1.00 57.97 82 ILE A N 1
ATOM 631 C CA . ILE A 1 82 ? -34.557 3.596 39.521 1.00 57.97 82 ILE A CA 1
ATOM 632 C C . ILE A 1 82 ? -35.384 4.858 39.836 1.00 57.97 82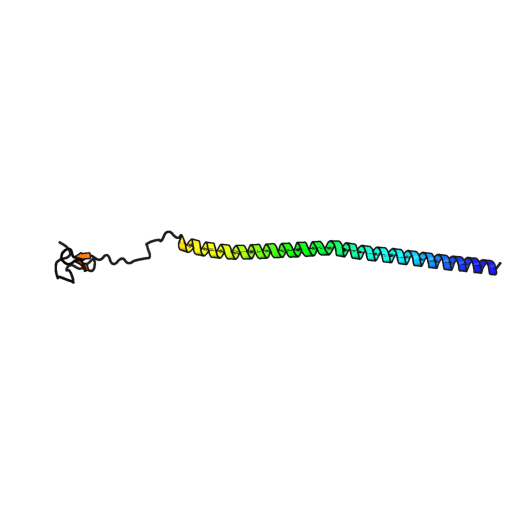 ILE A C 1
ATOM 634 O O . ILE A 1 82 ? -36.000 4.994 40.883 1.00 57.97 82 ILE A O 1
ATOM 638 N N . SER A 1 83 ? -35.368 5.844 38.947 1.00 55.75 83 SER A N 1
ATOM 639 C CA . SER A 1 83 ? -36.282 6.976 38.947 1.00 55.75 83 SER A CA 1
ATOM 640 C C . SER A 1 83 ? -37.242 6.918 37.760 1.00 55.75 83 SER A C 1
ATOM 642 O O . SER A 1 83 ? -38.164 7.728 37.704 1.00 55.75 83 SER A O 1
ATOM 644 N N . GLN A 1 84 ? -37.111 5.932 36.854 1.00 59.12 84 GLN A N 1
ATOM 645 C CA . GLN A 1 84 ? -38.065 5.722 35.753 1.00 59.12 84 GLN A CA 1
ATOM 646 C C . GLN A 1 84 ? -38.466 4.261 35.475 1.00 59.12 84 GLN A C 1
ATOM 648 O O . GLN A 1 84 ? -39.071 3.979 34.443 1.00 59.12 84 GLN A O 1
ATOM 653 N N . MET A 1 85 ? -38.263 3.339 36.423 1.00 47.47 85 MET A N 1
ATOM 654 C CA . MET A 1 85 ? -39.039 2.095 36.461 1.00 47.47 85 MET A CA 1
ATOM 655 C C . MET A 1 85 ? -39.822 2.003 37.765 1.00 47.47 85 MET A C 1
ATOM 657 O O . MET A 1 85 ? -39.260 2.047 38.851 1.00 47.47 85 MET A O 1
ATOM 661 N N . ASN A 1 86 ? -41.129 1.815 37.592 1.00 47.28 86 ASN A N 1
ATOM 662 C CA . ASN A 1 86 ? -42.143 1.577 38.606 1.00 47.28 86 ASN A CA 1
ATOM 663 C C . ASN A 1 86 ? -42.638 2.844 39.332 1.00 47.28 86 ASN A C 1
ATOM 665 O O . ASN A 1 86 ? -42.156 3.231 40.392 1.00 47.28 86 ASN A O 1
ATOM 669 N N . LYS A 1 87 ? -43.758 3.400 38.840 1.00 48.03 87 LYS A N 1
ATOM 670 C CA . LYS A 1 87 ? -44.865 3.722 39.754 1.00 48.03 87 LYS A CA 1
ATOM 671 C C . LYS A 1 87 ? -45.190 2.420 40.486 1.00 48.03 87 LYS A C 1
ATOM 673 O O . LYS A 1 87 ? -46.124 1.717 40.106 1.00 48.03 87 LYS A O 1
ATOM 678 N N . GLU A 1 88 ? -44.398 2.073 41.493 1.00 51.75 88 GLU A N 1
ATOM 679 C CA . GLU A 1 88 ? -44.788 1.061 42.445 1.00 51.75 88 GLU A CA 1
ATOM 680 C C . GLU A 1 88 ? -46.021 1.666 43.102 1.00 51.75 88 GLU A C 1
ATOM 682 O O . GLU A 1 88 ? -45.939 2.592 43.908 1.00 51.75 88 GLU A O 1
ATOM 687 N N . LYS A 1 89 ? -47.203 1.258 42.628 1.00 58.06 89 LYS A N 1
ATOM 688 C CA . LYS A 1 89 ? -48.437 1.464 43.369 1.00 58.06 89 LYS A CA 1
ATOM 689 C C . LYS A 1 89 ? -48.132 0.871 44.732 1.00 58.06 89 LYS A C 1
ATOM 691 O O . LYS A 1 89 ? -48.056 -0.345 44.857 1.00 58.06 89 LYS A O 1
ATOM 696 N N . ILE A 1 90 ? -47.883 1.728 45.713 1.00 58.72 90 ILE A N 1
ATOM 697 C CA . ILE A 1 90 ? -47.617 1.309 47.080 1.00 58.72 90 ILE A CA 1
ATOM 698 C C . ILE A 1 90 ? -48.917 0.664 47.552 1.00 58.72 90 ILE A C 1
ATOM 700 O O . ILE A 1 90 ? -49.882 1.351 47.880 1.00 58.72 90 ILE A O 1
ATOM 704 N N . VAL A 1 91 ? -48.990 -0.660 47.440 1.00 76.56 91 VAL A N 1
ATOM 705 C CA . VAL A 1 91 ? -50.178 -1.442 47.763 1.00 76.56 91 VAL A CA 1
ATOM 706 C C . VAL A 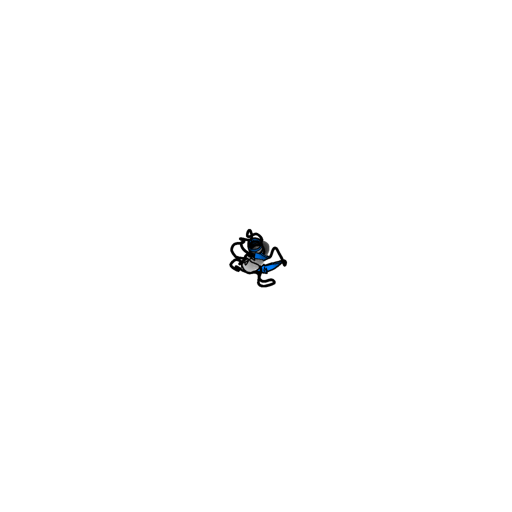1 91 ? -50.177 -1.733 49.257 1.00 76.56 91 VAL A C 1
ATOM 708 O O . VAL A 1 91 ? -49.191 -2.209 49.813 1.00 76.56 91 VAL A O 1
ATOM 711 N N . MET A 1 92 ? -51.292 -1.439 49.918 1.00 80.75 92 MET A N 1
ATOM 712 C CA . MET A 1 92 ? -51.517 -1.785 51.319 1.00 80.75 92 MET A CA 1
ATOM 713 C C . MET A 1 92 ? -52.065 -3.210 51.390 1.00 80.75 92 MET A C 1
ATOM 715 O O . MET A 1 92 ? -53.123 -3.512 50.828 1.00 80.75 92 MET A O 1
ATOM 719 N N . VAL A 1 93 ? -51.358 -4.101 52.083 1.00 87.81 93 VAL A N 1
ATOM 720 C CA . VAL A 1 93 ? -51.794 -5.491 52.269 1.00 87.81 93 VAL A CA 1
ATOM 721 C C . VAL A 1 93 ? -52.669 -5.585 53.516 1.00 87.81 93 VAL A C 1
ATOM 723 O O . VAL A 1 93 ? -52.278 -5.169 54.604 1.00 87.81 93 VAL A O 1
ATOM 726 N N . CYS A 1 94 ? -53.876 -6.132 53.369 1.00 90.06 94 CYS A N 1
ATOM 727 C CA . CYS A 1 94 ? -54.786 -6.317 54.495 1.00 90.06 94 CYS A CA 1
ATOM 728 C C . CYS A 1 94 ? -54.249 -7.373 55.469 1.00 90.06 94 CYS A C 1
ATOM 730 O O . CYS A 1 94 ? -54.102 -8.535 55.099 1.00 90.06 94 CYS A O 1
ATOM 732 N N . SER A 1 95 ? -54.071 -7.014 56.740 1.00 86.62 95 SER A N 1
ATOM 733 C CA . SER A 1 95 ? -53.603 -7.939 57.784 1.00 86.62 95 SER A CA 1
ATOM 734 C C . SER A 1 95 ? -54.563 -9.097 58.083 1.00 86.62 95 SER A C 1
ATOM 736 O O . SER A 1 95 ? -54.135 -10.114 58.616 1.00 86.62 95 SER A O 1
ATOM 738 N N . LYS A 1 96 ? -55.855 -8.970 57.744 1.00 90.56 96 LYS A N 1
ATOM 739 C CA . LYS A 1 96 ? -56.853 -10.025 57.992 1.00 90.56 96 LYS A CA 1
ATOM 740 C C . LYS A 1 96 ? -56.994 -11.047 56.869 1.00 90.56 96 LYS A C 1
ATOM 742 O O . LYS A 1 96 ? -57.227 -12.213 57.151 1.00 90.56 96 LYS A O 1
ATOM 747 N N . CYS A 1 97 ? -56.956 -10.607 55.614 1.00 92.44 97 CYS A N 1
ATOM 748 C CA . CYS A 1 97 ? -57.283 -11.462 54.461 1.00 92.44 97 CYS A CA 1
ATOM 749 C C . CYS A 1 97 ? -56.221 -11.437 53.359 1.00 92.44 97 CYS A C 1
ATOM 751 O O . CYS A 1 97 ? -56.450 -11.976 52.282 1.00 92.44 97 CYS A O 1
ATOM 753 N N . VAL A 1 98 ? -55.092 -10.758 53.595 1.00 89.56 98 VAL A N 1
ATOM 754 C CA . VAL A 1 98 ? -53.938 -10.674 52.683 1.00 89.56 98 VAL A CA 1
ATOM 755 C C . VAL A 1 98 ? -54.277 -10.042 51.321 1.00 89.56 98 VAL A C 1
ATOM 757 O O . VAL A 1 98 ? -53.468 -10.019 50.405 1.00 89.56 98 VAL A O 1
ATOM 760 N N . THR A 1 99 ? -55.465 -9.450 51.164 1.00 92.12 99 THR A N 1
ATOM 761 C CA . THR A 1 99 ? -55.852 -8.775 49.920 1.00 92.12 99 THR A CA 1
ATOM 762 C C . THR A 1 99 ? -55.032 -7.499 49.717 1.00 92.12 99 THR A C 1
ATOM 764 O O . THR A 1 99 ? -54.863 -6.709 50.649 1.00 92.12 99 THR A O 1
ATOM 767 N N . HIS A 1 100 ? -54.564 -7.278 48.485 1.00 91.31 100 HIS A N 1
ATOM 768 C CA . HIS A 1 100 ? -53.814 -6.085 48.086 1.00 91.31 100 HIS A CA 1
ATOM 769 C C . HIS A 1 100 ? -54.781 -4.940 47.749 1.00 91.31 100 HIS A C 1
ATOM 771 O O . HIS A 1 100 ? -55.623 -5.057 46.847 1.00 91.31 100 HIS A O 1
ATOM 777 N N . ASN A 1 101 ? -54.651 -3.830 48.468 1.00 88.12 101 ASN A N 1
ATOM 778 C CA . ASN A 1 101 ? -55.480 -2.635 48.344 1.00 88.12 101 ASN A CA 1
ATOM 779 C C . ASN A 1 101 ? -54.647 -1.431 47.898 1.00 88.12 101 ASN A C 1
ATOM 781 O O . ASN A 1 101 ? -53.422 -1.433 48.001 1.00 88.12 101 ASN A O 1
ATOM 785 N N . GLU A 1 102 ? -55.317 -0.398 47.392 1.00 87.25 102 GLU A N 1
ATOM 786 C CA . GLU A 1 102 ? -54.665 0.876 47.080 1.00 87.25 102 GLU A CA 1
ATOM 787 C C . GLU A 1 102 ? -54.231 1.587 48.370 1.00 87.25 102 GLU A C 1
ATOM 789 O O . GLU A 1 102 ? -54.838 1.383 49.422 1.00 87.25 102 GLU A O 1
ATOM 794 N N . ARG A 1 103 ? -53.178 2.412 48.299 1.00 81.00 103 ARG A N 1
ATOM 795 C CA . ARG A 1 103 ? -52.574 3.071 49.470 1.00 81.00 103 ARG A CA 1
ATOM 796 C C . ARG A 1 103 ? -53.578 3.859 50.313 1.00 81.00 103 ARG A C 1
ATOM 798 O O . ARG A 1 103 ? -53.513 3.824 51.536 1.00 81.00 103 ARG A O 1
ATOM 805 N N . ASP A 1 104 ? -54.504 4.530 49.635 1.00 81.75 104 ASP A N 1
ATOM 806 C CA . ASP A 1 104 ? -55.468 5.449 50.243 1.00 81.75 104 ASP A CA 1
ATOM 807 C C . ASP A 1 104 ? -56.813 4.769 50.562 1.00 81.75 104 ASP A C 1
ATOM 809 O O . ASP A 1 104 ? -57.778 5.419 50.973 1.00 81.75 104 ASP A O 1
ATOM 813 N N . ALA A 1 105 ? -56.906 3.445 50.377 1.00 83.56 105 ALA A N 1
ATOM 814 C CA . ALA A 1 105 ? -58.106 2.696 50.709 1.00 83.56 105 ALA A CA 1
ATOM 815 C C . ALA A 1 105 ? -58.304 2.666 52.234 1.00 83.56 105 ALA A C 1
ATOM 817 O O . ALA A 1 105 ? -57.493 2.121 52.979 1.00 83.56 105 ALA A O 1
ATOM 818 N N . LYS A 1 106 ? -59.427 3.217 52.709 1.00 87.75 106 LYS A N 1
ATOM 819 C CA . LYS A 1 106 ? -59.801 3.169 54.135 1.00 87.75 106 LYS A CA 1
ATOM 820 C C . LYS A 1 106 ? -60.237 1.767 54.576 1.00 87.75 106 LYS A C 1
ATOM 822 O O . LYS A 1 106 ? -60.004 1.376 55.718 1.00 87.75 106 LYS A O 1
ATOM 827 N N . PHE A 1 107 ? -60.829 1.000 53.659 1.00 91.69 107 PHE A N 1
ATOM 828 C CA . PHE A 1 107 ? -61.354 -0.345 53.897 1.00 91.69 107 PHE A CA 1
ATOM 829 C C . PHE A 1 107 ? -60.826 -1.338 52.861 1.00 91.69 107 PHE A C 1
ATOM 831 O O . PHE A 1 107 ? -60.580 -0.989 51.708 1.00 91.69 107 PHE A O 1
ATOM 838 N N . CYS A 1 108 ? -60.667 -2.592 53.276 1.00 92.44 108 CYS A N 1
ATOM 839 C CA . CYS A 1 108 ? -60.213 -3.680 52.426 1.00 92.44 108 CYS A CA 1
ATOM 840 C C . CYS A 1 108 ? -61.289 -4.075 51.410 1.00 92.44 108 CYS A C 1
ATOM 842 O O . CYS A 1 108 ? -62.396 -4.441 51.800 1.00 92.44 108 CYS A O 1
ATOM 844 N N . LYS A 1 109 ? -60.940 -4.125 50.122 1.00 93.12 109 LYS A N 1
ATOM 845 C CA . LYS A 1 109 ? -61.845 -4.574 49.050 1.00 93.12 109 LYS A CA 1
ATOM 846 C C . LYS A 1 109 ? -62.229 -6.056 49.146 1.00 93.12 109 LYS A C 1
ATOM 848 O O . LYS A 1 109 ? -63.226 -6.461 48.568 1.00 93.12 109 LYS A O 1
ATOM 853 N N . GLY A 1 110 ? -61.416 -6.862 49.834 1.00 92.88 110 GLY A N 1
ATOM 854 C CA . GLY A 1 110 ? -61.622 -8.307 49.959 1.00 92.88 110 GLY A CA 1
ATOM 855 C C . GLY A 1 110 ? -62.512 -8.708 51.135 1.00 92.88 110 GLY A C 1
ATOM 856 O O . GLY A 1 110 ? -63.266 -9.665 51.027 1.00 92.88 110 GLY A O 1
ATOM 857 N N . CYS A 1 111 ? -62.440 -7.989 52.260 1.00 93.44 111 CYS A N 1
ATOM 858 C CA . CYS A 1 111 ? -63.155 -8.375 53.485 1.00 93.44 111 CYS A CA 1
ATOM 859 C C . CYS A 1 111 ? -63.853 -7.222 54.220 1.00 93.44 111 CYS A C 1
ATOM 861 O O . CYS A 1 111 ? -64.393 -7.435 55.301 1.00 93.44 111 CYS A O 1
ATOM 863 N N . GLY A 1 112 ? -63.807 -5.996 53.692 1.00 90.38 112 GLY A N 1
ATOM 864 C CA . GLY A 1 112 ? -64.461 -4.817 54.276 1.00 90.38 112 GLY A CA 1
ATOM 865 C C . GLY A 1 112 ? -63.812 -4.267 55.551 1.00 90.38 112 GLY A C 1
ATOM 866 O O . GLY A 1 112 ? -64.226 -3.227 56.051 1.00 90.38 112 GLY A O 1
ATOM 867 N N . ASN A 1 113 ? -62.781 -4.922 56.087 1.00 91.50 113 ASN A N 1
ATOM 868 C CA . ASN A 1 113 ? -62.104 -4.481 57.304 1.00 91.50 113 ASN A CA 1
ATOM 869 C C . ASN A 1 113 ? -61.304 -3.185 57.086 1.00 91.50 113 ASN A C 1
ATOM 871 O O . ASN A 1 113 ? -60.685 -3.015 56.037 1.00 91.50 113 ASN A O 1
ATOM 875 N N . ALA A 1 114 ? -61.264 -2.305 58.092 1.00 90.19 114 ALA A N 1
ATOM 876 C CA . ALA A 1 114 ? -60.446 -1.092 58.052 1.00 90.19 114 ALA A CA 1
ATOM 877 C C . ALA A 1 114 ? -58.954 -1.431 57.860 1.00 90.19 114 ALA A C 1
ATOM 879 O O . ALA A 1 114 ? -58.439 -2.357 58.494 1.00 90.19 114 ALA A O 1
ATOM 880 N N . LEU A 1 115 ? -58.289 -0.709 56.955 1.00 83.56 115 LEU A N 1
ATOM 881 C CA . LEU A 1 115 ? -56.870 -0.899 56.614 1.00 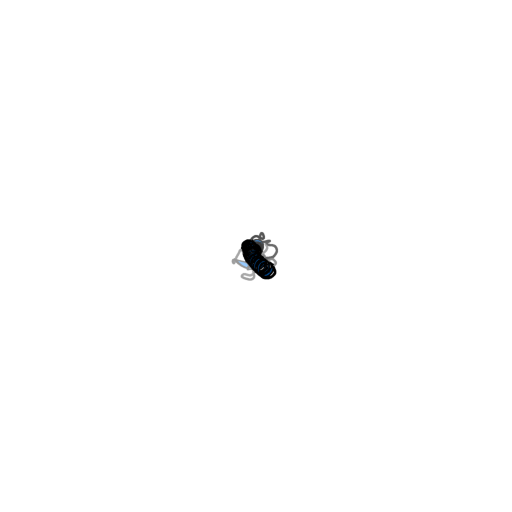83.56 115 LEU A CA 1
ATOM 882 C C . LEU A 1 115 ? -55.935 0.007 57.420 1.00 83.56 115 LEU A C 1
ATOM 884 O O . LEU A 1 115 ? -54.760 -0.308 57.585 1.00 83.56 115 LEU A O 1
ATOM 888 N N . VAL A 1 116 ? -56.474 1.105 57.938 1.00 70.94 116 VAL A N 1
ATOM 889 C CA . VAL A 1 116 ? -55.832 2.018 58.882 1.00 70.94 116 VAL A CA 1
ATOM 890 C C . VAL A 1 116 ? -56.552 1.891 60.219 1.00 70.94 116 VAL A C 1
ATOM 892 O O . VAL A 1 116 ? -57.780 1.792 60.252 1.00 70.94 116 VAL A O 1
ATOM 895 N N . LYS A 1 117 ? -55.775 1.803 61.298 1.00 56.47 117 LYS A N 1
ATOM 896 C CA . LYS A 1 117 ? -56.288 1.739 62.666 1.00 56.47 117 LYS A CA 1
ATOM 897 C C . LYS A 1 117 ? -56.571 3.142 63.183 1.00 56.47 117 LYS A C 1
ATOM 899 O O . LYS A 1 117 ? -55.764 4.038 62.850 1.00 56.47 117 LYS A O 1
#